Protein AF-A0A3L6RRF0-F1 (afdb_monomer_lite)

Sequence (157 aa):
MRTLTTFCAQCPEAVTLTPIGLFPAAQDNDIFWLNKIQHSQYLVDFHAQETIETSVRCMNALYRLQTLQSQALVQLTDLAQAYHMMADTRDEQIKELSEELEDRDTRIGQLEGQVQEHDTHMGSHKISALLDLASLNYRQDTITHPAEKQPNQRRKE

Structure (mmCIF, N/CA/C/O backbone):
data_AF-A0A3L6RRF0-F1
#
_entry.id   AF-A0A3L6RRF0-F1
#
loop_
_atom_site.group_PDB
_atom_site.id
_atom_site.type_symbol
_atom_site.label_atom_id
_atom_site.label_alt_id
_atom_site.label_comp_id
_atom_site.label_asym_id
_atom_site.label_entity_id
_atom_site.label_seq_id
_atom_site.pdbx_PDB_ins_code
_atom_site.Cartn_x
_atom_site.Cartn_y
_atom_site.Cartn_z
_atom_site.occupancy
_atom_site.B_iso_or_equiv
_atom_site.auth_seq_id
_atom_site.auth_comp_id
_atom_site.auth_asym_id
_atom_site.auth_atom_id
_atom_site.pdbx_PDB_model_num
ATOM 1 N N . MET A 1 1 ? 13.785 -8.273 -9.331 1.00 47.44 1 MET A N 1
ATOM 2 C CA . MET A 1 1 ? 14.888 -7.500 -8.704 1.00 47.44 1 MET A CA 1
ATOM 3 C C . MET A 1 1 ? 16.131 -8.338 -8.406 1.00 47.44 1 MET A C 1
ATOM 5 O O . MET A 1 1 ? 17.179 -7.994 -8.929 1.00 47.44 1 MET A O 1
ATOM 9 N N . ARG A 1 2 ? 16.037 -9.445 -7.645 1.00 52.53 2 ARG A N 1
ATOM 10 C CA . ARG A 1 2 ? 17.205 -10.242 -7.201 1.00 52.53 2 ARG A CA 1
ATOM 11 C C . ARG A 1 2 ? 18.069 -10.802 -8.350 1.00 52.53 2 ARG A C 1
ATOM 13 O O . ARG A 1 2 ? 19.281 -10.786 -8.260 1.00 52.53 2 ARG A O 1
ATOM 20 N N . THR A 1 3 ? 17.464 -11.214 -9.462 1.00 45.72 3 THR A N 1
ATOM 21 C CA . THR A 1 3 ? 18.180 -11.781 -10.622 1.00 45.72 3 THR A CA 1
ATOM 22 C C . THR A 1 3 ? 19.026 -10.753 -11.377 1.00 45.72 3 THR A C 1
ATOM 24 O O . THR A 1 3 ? 20.124 -11.072 -11.821 1.00 45.72 3 THR A O 1
ATOM 27 N N . LEU A 1 4 ? 18.541 -9.511 -11.491 1.00 48.66 4 LEU A N 1
ATOM 28 C CA . LEU A 1 4 ? 19.273 -8.421 -12.141 1.00 48.66 4 LEU A CA 1
ATOM 29 C C . LEU A 1 4 ? 20.447 -7.975 -11.266 1.00 48.66 4 LEU A C 1
ATOM 31 O O . LEU A 1 4 ? 21.559 -7.837 -11.759 1.00 48.66 4 LEU A O 1
ATOM 35 N N . THR A 1 5 ? 20.225 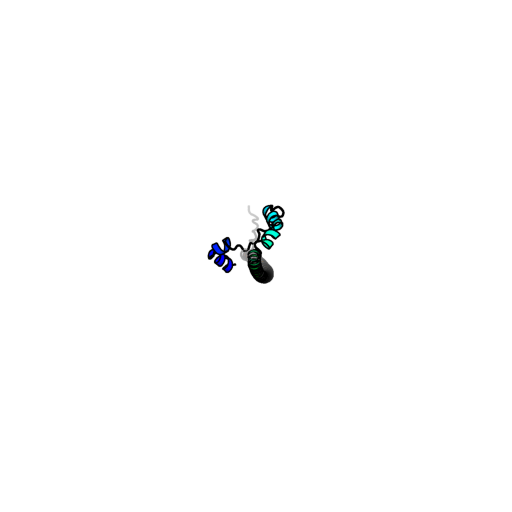-7.822 -9.956 1.00 55.97 5 THR A N 1
ATOM 36 C CA . THR A 1 5 ? 21.304 -7.492 -9.019 1.00 55.97 5 THR A CA 1
ATOM 37 C C . THR A 1 5 ? 22.353 -8.600 -8.934 1.00 55.97 5 THR A C 1
ATOM 39 O O . THR A 1 5 ? 23.540 -8.297 -8.889 1.00 55.97 5 THR A O 1
ATOM 42 N N . THR A 1 6 ? 21.953 -9.874 -8.991 1.00 65.00 6 THR A N 1
ATOM 43 C CA . THR A 1 6 ? 22.887 -11.009 -9.052 1.00 65.00 6 THR A CA 1
ATOM 44 C C . THR A 1 6 ? 23.690 -11.031 -10.357 1.00 65.00 6 THR A C 1
ATOM 46 O O . THR A 1 6 ? 24.905 -11.190 -10.305 1.00 65.00 6 THR A O 1
ATOM 49 N N . PHE A 1 7 ? 23.054 -10.804 -11.509 1.00 62.25 7 PHE A N 1
ATOM 50 C CA . PHE A 1 7 ? 23.739 -10.729 -12.804 1.00 62.25 7 PHE A CA 1
ATOM 51 C C . PHE A 1 7 ? 24.747 -9.569 -12.861 1.00 62.25 7 PHE A C 1
ATOM 53 O O . PHE A 1 7 ? 25.900 -9.771 -13.239 1.00 62.25 7 PHE A O 1
ATOM 60 N N . CYS A 1 8 ? 24.355 -8.373 -12.406 1.00 58.31 8 CYS A N 1
ATOM 61 C CA . CYS A 1 8 ? 25.243 -7.208 -12.355 1.00 58.31 8 CYS A CA 1
ATOM 62 C C . CYS A 1 8 ? 26.439 -7.415 -11.412 1.00 58.31 8 CYS A C 1
ATOM 64 O O . CYS A 1 8 ? 27.527 -6.920 -11.691 1.00 58.31 8 CYS A O 1
ATOM 66 N N . ALA A 1 9 ? 26.258 -8.160 -10.317 1.00 70.44 9 ALA A N 1
ATOM 67 C CA . ALA A 1 9 ? 27.345 -8.500 -9.402 1.00 70.44 9 ALA A CA 1
ATOM 68 C C . ALA A 1 9 ? 28.299 -9.569 -9.969 1.00 70.44 9 ALA A C 1
ATOM 70 O O . ALA A 1 9 ? 29.478 -9.577 -9.628 1.00 70.44 9 ALA A O 1
ATOM 71 N N . GLN A 1 10 ? 27.803 -10.473 -10.820 1.00 72.88 10 GLN A N 1
ATOM 72 C CA . GLN A 1 10 ? 28.573 -11.595 -11.372 1.00 72.88 10 GLN A CA 1
ATOM 73 C C . GLN A 1 10 ? 29.301 -11.258 -12.677 1.00 72.88 10 GLN A C 1
ATOM 75 O O . GLN A 1 10 ? 30.273 -11.928 -13.018 1.00 72.88 10 GLN A O 1
ATOM 80 N N . CYS A 1 11 ? 28.862 -10.232 -13.410 1.00 55.53 11 CYS A N 1
ATOM 81 C CA . CYS A 1 11 ? 29.463 -9.845 -14.688 1.00 55.53 11 CYS A CA 1
ATOM 82 C C . CYS A 1 11 ? 29.739 -8.330 -14.774 1.00 55.53 11 CYS A C 1
ATOM 84 O O . CYS A 1 11 ? 29.201 -7.664 -15.661 1.00 55.53 11 CYS A O 1
ATOM 86 N N . PRO A 1 12 ? 30.588 -7.767 -13.891 1.00 63.03 12 PRO A N 1
ATOM 87 C CA . PRO A 1 12 ? 30.876 -6.332 -13.868 1.00 63.03 12 PRO A CA 1
ATOM 88 C C . PRO A 1 12 ? 31.503 -5.835 -15.178 1.00 63.03 12 PRO A C 1
ATOM 90 O O . PRO A 1 12 ? 31.146 -4.759 -15.642 1.00 63.03 12 PRO A O 1
ATOM 93 N N . GLU A 1 13 ? 32.348 -6.638 -15.832 1.00 50.66 13 GLU A N 1
ATOM 94 C CA . GLU A 1 13 ? 32.924 -6.299 -17.143 1.00 50.66 13 GLU A CA 1
ATOM 95 C C . GLU A 1 13 ? 31.888 -6.255 -18.269 1.00 50.66 13 GLU A C 1
ATOM 97 O O . GLU A 1 13 ? 31.972 -5.399 -19.139 1.00 50.66 13 GLU A O 1
ATOM 102 N N . ALA A 1 14 ? 30.863 -7.111 -18.253 1.00 54.59 14 ALA A N 1
ATOM 103 C CA . ALA A 1 14 ? 29.784 -7.026 -19.239 1.00 54.59 14 ALA A CA 1
ATOM 104 C C . ALA A 1 14 ? 28.932 -5.759 -19.029 1.00 54.59 14 ALA A C 1
ATOM 106 O O . ALA A 1 14 ? 28.444 -5.165 -19.987 1.00 54.59 14 ALA A O 1
ATOM 107 N N . VAL A 1 15 ? 28.788 -5.302 -17.783 1.00 56.50 15 VAL A N 1
ATOM 108 C CA . VAL A 1 15 ? 28.081 -4.054 -17.457 1.00 56.50 15 VAL A CA 1
ATOM 109 C C . VAL A 1 15 ? 28.895 -2.818 -17.869 1.00 56.50 15 VAL A C 1
ATOM 111 O O . VAL A 1 15 ? 28.307 -1.831 -18.307 1.00 56.50 15 VAL A O 1
ATOM 114 N N . THR A 1 16 ? 30.229 -2.860 -17.766 1.00 52.69 16 THR A N 1
ATOM 115 C CA . THR A 1 16 ? 31.111 -1.722 -18.089 1.00 52.69 16 THR A CA 1
ATOM 116 C C . THR A 1 16 ? 31.555 -1.670 -19.553 1.00 52.69 16 THR A C 1
ATOM 118 O O . THR A 1 16 ? 31.692 -0.576 -20.095 1.00 52.69 16 THR A O 1
ATOM 121 N N . LEU A 1 17 ? 31.768 -2.818 -20.206 1.00 45.47 17 LEU A N 1
ATOM 122 C CA . LEU A 1 17 ? 32.250 -2.915 -21.594 1.00 45.47 17 LEU A CA 1
ATOM 123 C C . LEU A 1 17 ? 31.117 -2.982 -22.621 1.00 45.47 17 LEU A C 1
ATOM 125 O O . LEU A 1 17 ? 31.307 -2.603 -23.775 1.00 45.47 17 LEU A O 1
ATOM 129 N N . THR A 1 18 ? 29.930 -3.433 -22.214 1.00 51.31 18 THR A N 1
ATOM 130 C CA . THR A 1 18 ? 28.715 -3.385 -23.036 1.00 51.31 18 THR A CA 1
ATOM 131 C C . THR A 1 18 ? 27.616 -2.640 -22.294 1.00 51.31 18 THR A C 1
ATOM 133 O O . THR A 1 18 ? 26.623 -3.249 -21.884 1.00 51.31 18 THR A O 1
ATOM 136 N N . PRO A 1 19 ? 27.757 -1.317 -22.091 1.00 47.91 19 PRO A N 1
ATOM 137 C CA . PRO A 1 19 ? 26.638 -0.549 -21.591 1.00 47.91 19 PRO A CA 1
ATOM 138 C C . PRO A 1 19 ? 25.488 -0.716 -22.591 1.00 47.91 19 PRO A C 1
ATOM 140 O O . PRO A 1 19 ? 25.647 -0.487 -23.793 1.00 47.91 19 PRO A O 1
ATOM 143 N N . ILE A 1 20 ? 24.308 -1.105 -22.100 1.00 50.75 20 ILE A N 1
ATOM 144 C CA . ILE A 1 20 ? 23.040 -0.810 -22.778 1.00 50.75 20 ILE A CA 1
ATOM 145 C C . ILE A 1 20 ? 22.912 0.715 -22.733 1.00 50.75 20 ILE A C 1
ATOM 147 O O . ILE A 1 20 ? 22.291 1.293 -21.852 1.00 50.75 20 ILE A O 1
ATOM 151 N N . GLY A 1 21 ? 23.663 1.368 -23.602 1.00 47.97 21 GLY A N 1
ATOM 152 C CA . GLY A 1 21 ? 24.031 2.763 -23.485 1.00 47.97 21 GLY A CA 1
ATOM 153 C C . GLY A 1 21 ? 24.718 3.144 -24.771 1.00 47.97 21 GLY A C 1
ATOM 154 O O . GLY A 1 21 ? 25.928 3.332 -24.806 1.00 47.97 21 GLY A O 1
ATOM 155 N N . LEU A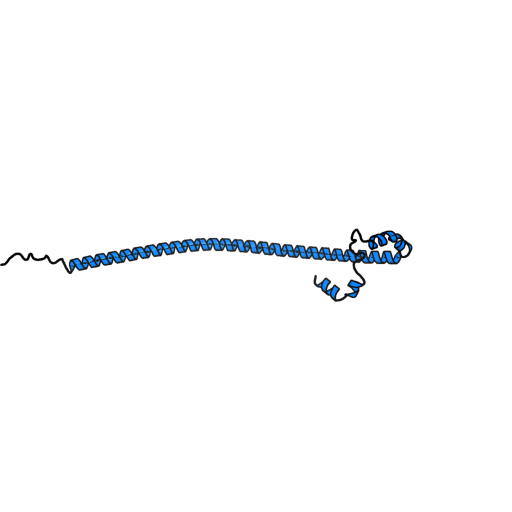 1 22 ? 23.936 3.217 -25.847 1.00 45.56 22 LEU A N 1
ATOM 156 C CA . LEU A 1 22 ? 24.461 3.799 -27.074 1.00 45.56 22 LEU A CA 1
ATOM 157 C C . LEU A 1 22 ? 24.641 5.310 -26.935 1.00 45.56 22 LEU A C 1
ATOM 159 O O . LEU A 1 22 ? 25.482 5.874 -27.620 1.00 45.56 22 LEU A O 1
ATOM 163 N N . PHE A 1 23 ? 23.930 5.957 -26.011 1.00 44.25 23 PHE A N 1
ATOM 164 C CA . PHE A 1 23 ? 24.134 7.358 -25.673 1.00 44.25 23 PHE A CA 1
ATOM 165 C C . PHE A 1 23 ? 23.759 7.572 -24.199 1.00 44.25 23 PHE A C 1
ATOM 167 O O . PHE A 1 23 ? 22.751 7.013 -23.755 1.00 44.25 23 PHE A O 1
ATOM 174 N N . PRO A 1 24 ? 24.516 8.375 -23.428 1.00 49.53 24 PRO A N 1
ATOM 175 C CA . PRO A 1 24 ? 23.938 9.061 -22.275 1.00 49.53 24 PRO A CA 1
ATOM 176 C C . PRO A 1 24 ? 22.633 9.729 -22.728 1.00 49.53 24 PRO A C 1
ATOM 178 O O . PRO A 1 24 ? 22.565 10.173 -23.877 1.00 49.53 24 PRO A O 1
ATOM 181 N N . ALA A 1 25 ? 21.604 9.790 -21.874 1.00 49.03 25 ALA A N 1
ATOM 182 C CA . ALA A 1 25 ? 20.419 10.592 -22.180 1.00 49.03 25 ALA A CA 1
ATOM 183 C C . ALA A 1 25 ? 20.908 11.982 -22.605 1.00 49.03 25 ALA A C 1
ATOM 185 O O . ALA A 1 25 ? 21.600 12.639 -21.824 1.00 49.03 25 ALA A O 1
ATOM 186 N N . ALA A 1 26 ? 20.665 12.347 -23.868 1.00 52.53 26 ALA A N 1
ATOM 187 C CA . ALA A 1 26 ? 21.164 13.589 -24.427 1.00 52.53 26 ALA A CA 1
ATOM 188 C C . ALA A 1 26 ? 20.655 14.715 -23.529 1.00 52.53 26 ALA A C 1
ATOM 190 O O . ALA A 1 26 ? 19.450 14.912 -23.396 1.00 52.53 26 ALA A O 1
ATOM 191 N N . GLN A 1 27 ? 21.570 15.396 -22.848 1.00 59.47 27 GLN A N 1
ATOM 192 C CA . GLN A 1 27 ? 21.236 16.696 -22.301 1.00 59.47 27 GLN A CA 1
ATOM 193 C C . GLN A 1 27 ? 21.209 17.635 -23.501 1.00 59.47 27 GLN A C 1
ATOM 195 O O . GLN A 1 27 ? 22.127 17.582 -24.320 1.00 59.47 27 GLN A O 1
ATOM 200 N N . ASP A 1 28 ? 20.185 18.480 -23.613 1.00 57.62 28 ASP A N 1
ATOM 201 C CA . ASP A 1 28 ? 19.966 19.339 -24.791 1.00 57.62 28 ASP A CA 1
ATOM 202 C C . ASP A 1 28 ? 21.184 20.223 -25.155 1.00 57.62 28 ASP A C 1
ATOM 204 O O . ASP A 1 28 ? 21.294 20.698 -26.282 1.00 57.62 28 ASP A O 1
ATOM 208 N N . ASN A 1 29 ? 22.142 20.387 -24.232 1.00 64.62 29 ASN A N 1
ATOM 209 C CA . ASN A 1 29 ? 23.375 21.161 -24.401 1.00 64.62 29 ASN A CA 1
ATOM 210 C C . ASN A 1 29 ? 24.665 20.316 -24.515 1.00 64.62 29 ASN A C 1
ATOM 212 O O . ASN A 1 29 ? 25.761 20.858 -24.359 1.00 64.62 29 ASN A O 1
ATOM 216 N N . ASP A 1 30 ? 24.589 19.002 -24.749 1.00 70.19 30 ASP A N 1
ATOM 217 C CA . ASP A 1 30 ? 25.789 18.170 -24.902 1.00 70.19 30 ASP A CA 1
ATOM 218 C C . ASP A 1 30 ? 26.462 18.403 -26.271 1.00 70.19 30 ASP A C 1
ATOM 220 O O . ASP A 1 30 ? 26.078 17.853 -27.308 1.00 70.19 30 ASP A O 1
ATOM 224 N N . ILE A 1 31 ? 27.514 19.228 -26.257 1.00 64.75 31 ILE A N 1
ATOM 225 C CA . ILE A 1 31 ? 28.329 19.593 -27.425 1.00 64.75 31 ILE A CA 1
ATOM 226 C C . ILE A 1 31 ? 28.939 18.350 -28.100 1.00 64.75 31 ILE A C 1
ATOM 228 O O . ILE A 1 31 ? 29.082 18.322 -29.325 1.00 64.75 31 ILE A O 1
ATOM 232 N N . PHE A 1 32 ? 29.263 17.298 -27.341 1.00 61.72 32 PHE A N 1
ATOM 233 C CA . PHE A 1 32 ? 29.823 16.065 -27.899 1.00 61.72 32 PHE A CA 1
ATOM 234 C C . PHE A 1 32 ? 28.758 15.213 -28.592 1.00 61.72 32 PHE A C 1
ATOM 236 O O . PHE A 1 32 ? 29.062 14.553 -29.588 1.00 61.72 32 PHE A O 1
ATOM 243 N N . TRP A 1 33 ? 27.513 15.240 -28.109 1.00 64.62 33 TRP A N 1
ATOM 244 C CA . TRP A 1 33 ? 26.384 14.584 -28.771 1.00 64.62 33 TRP A CA 1
ATOM 245 C C . TRP A 1 33 ? 26.053 15.261 -30.107 1.00 64.62 33 TRP A C 1
ATOM 247 O O . TRP A 1 33 ? 26.001 14.590 -31.140 1.00 64.62 33 TRP A O 1
ATOM 257 N N . LEU A 1 34 ? 25.943 16.595 -30.111 1.00 64.06 34 LEU A N 1
ATOM 258 C CA . LEU A 1 34 ? 25.732 17.403 -31.320 1.00 64.06 34 LEU A CA 1
ATOM 259 C C . LEU A 1 34 ? 26.821 17.159 -32.370 1.00 64.06 34 LEU A C 1
ATOM 261 O O . LEU A 1 34 ? 26.513 16.929 -33.540 1.00 64.06 34 LEU A O 1
ATOM 265 N N . ASN A 1 35 ? 28.087 17.138 -31.947 1.00 66.00 35 ASN A N 1
ATOM 266 C CA . ASN A 1 35 ? 29.211 16.853 -32.832 1.00 66.00 35 ASN A CA 1
ATOM 267 C C . ASN A 1 35 ? 29.123 15.436 -33.432 1.00 66.00 35 ASN A C 1
ATOM 269 O O . ASN A 1 35 ? 29.289 15.277 -34.639 1.00 66.00 35 ASN A O 1
ATOM 273 N N . LYS A 1 36 ? 28.787 14.410 -32.639 1.00 62.00 36 LYS A N 1
ATOM 274 C CA . LYS A 1 36 ? 28.633 13.031 -33.142 1.00 62.00 36 LYS A CA 1
ATOM 275 C C . LYS A 1 36 ? 27.498 12.889 -34.156 1.00 62.00 36 LYS A C 1
ATOM 277 O O . LYS A 1 36 ? 27.677 12.210 -35.163 1.00 62.00 36 LYS A O 1
ATOM 282 N N . ILE A 1 37 ? 26.353 13.534 -33.921 1.00 65.56 37 ILE A N 1
ATOM 283 C CA . ILE A 1 37 ? 25.220 13.513 -34.860 1.00 65.56 37 ILE A CA 1
ATOM 284 C C . ILE A 1 37 ? 25.568 14.253 -36.157 1.00 65.56 37 ILE A C 1
ATOM 286 O O . ILE A 1 37 ? 25.287 13.740 -37.242 1.00 65.56 37 ILE A O 1
ATOM 290 N N . GLN A 1 38 ? 26.242 15.404 -36.068 1.00 67.62 38 GLN A N 1
ATOM 291 C CA . GLN A 1 38 ? 26.684 16.167 -37.243 1.00 67.62 38 GLN A CA 1
ATOM 292 C C . GLN A 1 38 ? 27.664 15.392 -38.138 1.00 67.62 38 GLN A C 1
ATOM 294 O O . GLN A 1 38 ? 27.645 15.580 -39.350 1.00 67.62 38 GLN A O 1
ATOM 299 N N . HIS A 1 39 ? 28.472 14.493 -37.570 1.00 65.81 39 HIS A N 1
ATOM 300 C CA . HIS A 1 39 ? 29.424 13.660 -38.316 1.00 65.81 39 HIS A CA 1
ATOM 301 C C . HIS A 1 39 ? 28.929 12.223 -38.536 1.00 65.81 39 HIS A C 1
ATOM 303 O O . HIS A 1 39 ? 29.706 11.351 -38.915 1.00 65.81 39 HIS A O 1
ATOM 309 N N . SER A 1 40 ? 27.638 11.950 -38.333 1.00 70.75 40 SER A N 1
ATOM 310 C CA . SER A 1 40 ? 27.061 10.613 -38.540 1.00 70.75 40 SER A CA 1
ATOM 311 C C . SER A 1 40 ? 27.273 10.086 -39.964 1.00 70.75 40 SER A C 1
ATOM 313 O O . SER A 1 40 ? 27.518 8.895 -40.141 1.00 70.75 40 SER A 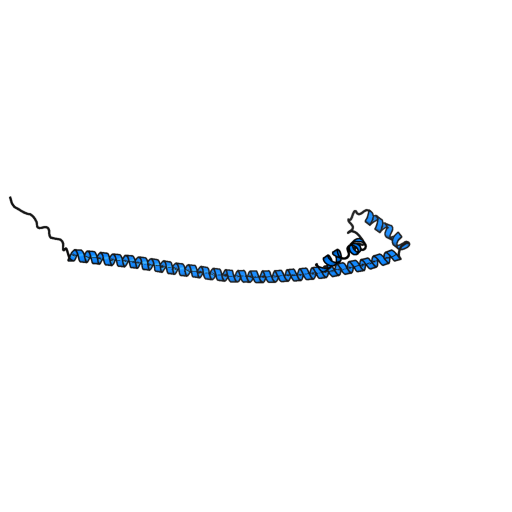O 1
ATOM 315 N N . GLN A 1 41 ? 27.290 10.974 -40.964 1.00 74.56 41 GLN A N 1
ATOM 316 C CA . GLN A 1 41 ? 27.581 10.620 -42.354 1.00 74.56 41 GLN A CA 1
ATOM 317 C C . GLN A 1 41 ? 28.978 10.001 -42.522 1.00 74.56 41 GLN A C 1
ATOM 319 O O . GLN A 1 41 ? 29.129 9.039 -43.260 1.00 74.56 41 GLN A O 1
ATOM 324 N N . TYR A 1 42 ? 29.981 10.470 -41.772 1.00 77.06 42 TYR A N 1
ATOM 325 C CA . TYR A 1 42 ? 31.325 9.882 -41.792 1.00 77.06 42 TYR A CA 1
ATOM 326 C C . TYR A 1 42 ? 31.315 8.423 -41.309 1.00 77.06 42 TYR A C 1
ATOM 328 O O . TYR A 1 42 ? 31.991 7.568 -41.876 1.00 77.06 42 TYR A O 1
ATOM 336 N N . LEU A 1 43 ? 30.521 8.111 -40.281 1.00 70.56 43 LEU A N 1
ATOM 337 C CA . LEU A 1 43 ? 30.386 6.737 -39.791 1.00 70.56 43 LEU A CA 1
ATOM 338 C C . LEU A 1 43 ? 29.691 5.840 -40.818 1.00 70.56 43 LEU A C 1
ATOM 340 O O . LEU A 1 43 ? 30.080 4.689 -40.983 1.00 70.56 43 LEU A O 1
ATOM 344 N N . VAL A 1 44 ? 28.707 6.375 -41.541 1.00 74.50 44 VAL A N 1
ATOM 345 C CA . VAL A 1 44 ? 28.027 5.657 -42.625 1.00 74.50 44 VAL A CA 1
ATOM 346 C C . VAL A 1 44 ? 28.962 5.427 -43.812 1.00 74.50 44 VAL A C 1
ATOM 348 O O . VAL A 1 44 ? 28.985 4.328 -44.352 1.00 74.50 44 VAL A O 1
ATOM 351 N N . ASP A 1 45 ? 29.760 6.421 -44.194 1.00 80.81 45 ASP A N 1
ATOM 352 C CA . ASP A 1 45 ? 30.600 6.349 -45.392 1.00 80.81 45 ASP A CA 1
ATOM 353 C C . ASP A 1 45 ? 31.858 5.488 -45.190 1.00 80.81 45 ASP A C 1
ATOM 355 O O . ASP A 1 45 ? 32.295 4.811 -46.121 1.00 80.81 45 ASP A O 1
ATOM 359 N N . PHE A 1 46 ? 32.438 5.483 -43.982 1.00 77.69 46 PHE A N 1
ATOM 360 C CA . PHE A 1 46 ? 33.727 4.827 -43.709 1.00 77.69 46 PHE A CA 1
ATOM 361 C C . PHE A 1 46 ? 33.650 3.629 -42.751 1.00 77.69 46 PHE A C 1
ATOM 363 O O . PHE A 1 46 ? 34.574 2.819 -42.727 1.00 77.69 46 PHE A O 1
ATOM 370 N N . HIS A 1 47 ? 32.563 3.487 -41.985 1.00 73.56 47 HIS A N 1
ATOM 371 C CA . HIS A 1 47 ? 32.396 2.461 -40.943 1.00 73.56 47 HIS A CA 1
ATOM 372 C C . HIS A 1 47 ? 30.973 1.870 -40.935 1.00 73.56 47 HIS A C 1
ATOM 374 O O . HIS A 1 47 ? 30.379 1.625 -39.878 1.00 73.56 47 HIS A O 1
ATOM 380 N N . ALA A 1 48 ? 30.382 1.686 -42.122 1.00 76.81 48 ALA A N 1
ATOM 381 C CA . ALA A 1 48 ? 28.990 1.258 -42.277 1.00 76.81 48 ALA A CA 1
ATOM 382 C C . ALA A 1 48 ? 28.691 -0.055 -41.537 1.00 76.81 48 ALA A C 1
ATOM 384 O O . ALA A 1 48 ? 27.667 -0.179 -40.866 1.00 76.81 48 ALA A O 1
ATOM 385 N N . GLN A 1 49 ? 29.592 -1.035 -41.645 1.00 79.81 49 GLN A N 1
ATOM 386 C CA . GLN A 1 49 ? 29.400 -2.366 -41.077 1.00 79.81 49 GLN A CA 1
ATOM 387 C C . GLN A 1 49 ? 29.397 -2.327 -39.545 1.00 79.81 49 GLN A C 1
ATOM 389 O O . GLN A 1 49 ? 28.468 -2.843 -38.922 1.00 79.81 49 GLN A O 1
ATOM 394 N N . GLU A 1 50 ? 30.391 -1.679 -38.936 1.00 75.06 50 GLU A N 1
ATOM 395 C CA . GLU A 1 50 ? 30.495 -1.536 -37.483 1.00 75.06 50 GLU A CA 1
ATOM 396 C C . GLU A 1 50 ? 29.332 -0.712 -36.921 1.00 75.06 50 GLU A C 1
ATOM 398 O O . GLU A 1 50 ? 28.805 -1.016 -35.846 1.00 75.06 50 GLU A O 1
ATOM 403 N N . THR A 1 51 ? 28.896 0.304 -37.671 1.00 73.69 51 THR A N 1
ATOM 404 C CA . THR A 1 51 ? 27.743 1.138 -37.318 1.00 73.69 51 THR A CA 1
ATOM 405 C C . THR A 1 51 ? 26.464 0.303 -37.292 1.00 73.69 51 THR A C 1
ATOM 407 O O . THR A 1 51 ? 25.762 0.302 -36.282 1.00 73.69 51 THR A O 1
ATOM 410 N N . ILE A 1 52 ? 26.189 -0.472 -38.347 1.00 78.00 52 ILE A N 1
ATOM 411 C CA . ILE A 1 52 ? 25.005 -1.340 -38.432 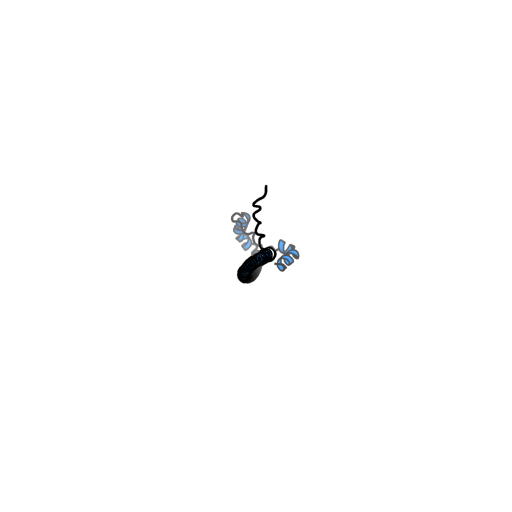1.00 78.00 52 ILE A CA 1
ATOM 412 C C . ILE A 1 52 ? 25.019 -2.391 -37.319 1.00 78.00 52 ILE A C 1
ATOM 414 O O . ILE A 1 52 ? 24.010 -2.577 -36.635 1.00 78.00 52 ILE A O 1
ATOM 418 N N . GLU A 1 53 ? 26.152 -3.060 -37.100 1.00 78.25 53 GLU A N 1
ATOM 419 C CA . GLU A 1 53 ? 26.270 -4.081 -36.060 1.00 78.25 53 GLU A CA 1
ATOM 420 C C . GLU A 1 53 ? 26.007 -3.494 -34.666 1.00 78.25 53 GLU A C 1
ATOM 422 O O . GLU A 1 53 ? 25.237 -4.051 -33.875 1.00 78.25 53 GLU A O 1
ATOM 427 N N . THR A 1 54 ? 26.591 -2.330 -34.382 1.00 74.81 54 THR A N 1
ATOM 428 C CA . THR A 1 54 ? 26.396 -1.631 -33.109 1.00 74.81 54 THR A CA 1
ATOM 429 C C . THR A 1 54 ? 24.942 -1.189 -32.938 1.00 74.81 54 THR A C 1
ATOM 431 O O . THR A 1 54 ? 24.363 -1.403 -31.869 1.00 74.81 54 THR A O 1
ATOM 434 N N . SER A 1 55 ? 24.305 -0.653 -33.986 1.00 75.94 55 SER A N 1
ATOM 435 C CA . SER A 1 55 ? 22.882 -0.297 -33.968 1.00 75.94 55 SER A CA 1
ATOM 436 C C . SER A 1 55 ? 21.994 -1.507 -33.672 1.00 75.94 55 SER A C 1
ATOM 438 O O . SER A 1 55 ? 21.118 -1.418 -32.812 1.00 75.94 55 SER A O 1
ATOM 440 N N . VAL A 1 56 ? 22.236 -2.657 -34.312 1.00 80.38 56 VAL A N 1
ATOM 441 C CA . VAL A 1 56 ? 21.458 -3.887 -34.082 1.00 80.38 56 VAL A CA 1
ATOM 442 C C . VAL A 1 56 ? 21.607 -4.389 -32.648 1.00 80.38 56 VAL A C 1
ATOM 444 O O . VAL A 1 56 ? 20.598 -4.684 -31.998 1.00 80.38 56 VAL A O 1
ATOM 447 N N . ARG A 1 57 ? 22.835 -4.443 -32.114 1.00 78.62 57 ARG A N 1
ATOM 448 C CA . ARG A 1 57 ? 23.062 -4.844 -30.713 1.00 78.62 57 ARG A CA 1
ATOM 449 C C . ARG A 1 57 ? 22.303 -3.945 -29.745 1.00 78.62 57 ARG A C 1
ATOM 451 O O . ARG A 1 57 ? 21.738 -4.430 -28.767 1.00 78.62 57 ARG A O 1
ATOM 458 N N . CYS A 1 58 ? 22.240 -2.653 -30.034 1.00 75.94 58 CYS A N 1
ATOM 459 C CA . CYS A 1 58 ? 21.598 -1.701 -29.143 1.00 75.94 58 CYS A CA 1
ATOM 460 C C . CYS A 1 58 ? 20.082 -1.703 -29.255 1.00 75.94 58 CYS A C 1
ATOM 462 O O . CYS A 1 58 ? 19.417 -1.621 -28.228 1.00 75.94 58 CYS A O 1
ATOM 464 N N . MET A 1 59 ? 19.524 -1.895 -30.451 1.00 79.81 59 MET A N 1
ATOM 465 C CA . MET A 1 59 ? 18.093 -2.168 -30.600 1.00 79.81 59 MET A CA 1
ATOM 466 C C . MET A 1 59 ? 17.688 -3.415 -29.803 1.00 79.81 59 MET A C 1
ATOM 468 O O . MET A 1 59 ? 16.689 -3.392 -29.088 1.00 79.81 59 MET A O 1
ATOM 472 N N . ASN A 1 60 ? 18.495 -4.482 -29.849 1.00 81.25 60 ASN A N 1
ATOM 473 C CA . ASN A 1 60 ? 18.252 -5.692 -29.062 1.00 81.25 60 ASN A CA 1
ATOM 474 C C . ASN A 1 60 ? 18.324 -5.415 -27.549 1.00 81.25 60 ASN A C 1
ATOM 476 O O . ASN A 1 60 ? 17.442 -5.817 -26.791 1.00 81.25 60 ASN A O 1
ATOM 480 N N . ALA A 1 61 ? 19.339 -4.674 -27.108 1.00 78.69 61 ALA A N 1
ATOM 481 C CA . ALA A 1 61 ? 19.505 -4.301 -25.711 1.00 78.69 61 ALA A CA 1
ATOM 482 C C . ALA A 1 61 ? 18.350 -3.426 -25.183 1.00 78.69 61 ALA A C 1
ATOM 484 O O . ALA A 1 61 ? 17.818 -3.701 -24.107 1.00 78.69 61 ALA A O 1
ATOM 485 N N . LEU A 1 62 ? 17.916 -2.430 -25.963 1.00 83.00 62 LEU A N 1
ATOM 486 C CA . LEU A 1 62 ? 16.760 -1.584 -25.657 1.00 83.00 62 LEU A CA 1
ATOM 487 C C . LEU A 1 62 ? 15.472 -2.406 -25.571 1.00 83.00 62 LEU A C 1
ATOM 489 O O . LEU A 1 62 ? 14.728 -2.267 -24.605 1.00 83.00 62 LEU A O 1
ATOM 493 N N . TYR A 1 63 ? 15.244 -3.317 -26.520 1.00 86.38 63 TYR A N 1
ATOM 494 C CA . TYR A 1 63 ? 14.091 -4.217 -26.492 1.00 86.38 63 TYR A CA 1
ATOM 495 C C . TYR A 1 63 ? 14.061 -5.081 -25.221 1.00 86.38 63 TYR A C 1
ATOM 497 O O . TYR A 1 63 ? 13.023 -5.212 -24.566 1.00 86.38 63 TYR A O 1
ATOM 505 N N . ARG A 1 64 ? 15.210 -5.644 -24.825 1.00 86.88 64 ARG A N 1
ATOM 506 C CA . ARG A 1 64 ? 15.323 -6.452 -23.598 1.00 86.88 64 ARG A CA 1
ATOM 507 C C . ARG A 1 64 ? 15.085 -5.615 -22.346 1.00 86.88 64 ARG A C 1
ATOM 509 O O . ARG A 1 64 ? 14.395 -6.081 -21.440 1.00 86.88 64 ARG A O 1
ATOM 516 N N . LEU A 1 65 ? 15.608 -4.389 -22.304 1.00 86.00 65 LEU A N 1
ATOM 517 C CA . LEU A 1 65 ? 15.368 -3.463 -21.200 1.00 86.00 65 LEU A CA 1
ATOM 518 C C . LEU A 1 65 ? 13.883 -3.107 -21.090 1.00 86.00 65 LEU A C 1
ATOM 520 O O . LEU A 1 65 ? 13.315 -3.215 -20.006 1.00 86.00 65 LEU A O 1
ATOM 524 N N . GLN A 1 66 ? 13.243 -2.753 -22.203 1.00 87.19 66 GLN A N 1
ATOM 525 C CA . GLN A 1 66 ? 11.821 -2.417 -22.238 1.00 87.19 66 GLN A CA 1
ATOM 526 C C . GLN A 1 66 ? 10.952 -3.605 -21.806 1.00 87.19 66 GLN A C 1
ATOM 528 O O . GLN A 1 66 ? 10.012 -3.441 -21.029 1.00 87.19 66 GLN A O 1
ATOM 533 N N . THR A 1 67 ? 11.305 -4.817 -22.240 1.00 90.00 67 THR A N 1
ATOM 534 C CA . THR A 1 67 ? 10.632 -6.052 -21.812 1.00 90.00 67 THR A CA 1
ATOM 535 C C . THR A 1 67 ? 10.751 -6.248 -20.301 1.00 90.00 67 THR A C 1
ATOM 537 O O . THR A 1 67 ? 9.754 -6.502 -19.627 1.00 90.00 67 THR A O 1
ATOM 540 N N . LEU A 1 68 ? 11.956 -6.087 -19.745 1.00 91.69 68 LEU A N 1
ATOM 541 C CA . LEU A 1 68 ? 12.187 -6.224 -18.308 1.00 91.69 68 LEU A CA 1
ATOM 542 C C . LEU A 1 68 ? 11.440 -5.153 -17.501 1.00 91.69 68 LEU A C 1
ATOM 544 O O . LEU A 1 68 ? 10.861 -5.464 -16.463 1.00 91.69 68 LEU A O 1
ATOM 548 N N . GLN A 1 69 ? 11.436 -3.906 -17.973 1.00 88.38 69 GLN A N 1
ATOM 549 C CA . GLN A 1 69 ? 10.701 -2.808 -17.345 1.00 88.38 69 GLN A CA 1
ATOM 550 C C . GLN A 1 69 ? 9.195 -3.069 -17.346 1.00 88.38 69 GLN A C 1
ATOM 552 O O . GLN A 1 69 ? 8.553 -2.895 -16.314 1.00 88.38 69 GLN A O 1
ATOM 557 N N . SER A 1 70 ? 8.641 -3.542 -18.465 1.00 92.56 70 SER A N 1
ATOM 558 C CA . SER A 1 70 ? 7.227 -3.910 -18.559 1.00 92.56 70 SER A CA 1
ATOM 559 C C . SER A 1 70 ? 6.868 -5.016 -17.563 1.00 92.56 70 SER A C 1
ATOM 561 O O . SER A 1 70 ? 5.907 -4.875 -16.811 1.00 92.56 70 SER A O 1
ATOM 563 N N . GLN A 1 71 ? 7.685 -6.068 -17.473 1.00 94.00 71 GLN A N 1
ATOM 564 C CA . GLN A 1 71 ? 7.480 -7.148 -16.503 1.00 94.00 71 GLN A CA 1
ATOM 565 C C . GLN A 1 71 ? 7.573 -6.659 -15.054 1.00 94.00 71 GLN A C 1
ATOM 567 O O . GLN A 1 71 ? 6.757 -7.044 -14.219 1.00 94.00 71 GLN A O 1
ATOM 572 N N . ALA A 1 72 ? 8.554 -5.809 -14.744 1.00 92.19 72 ALA A N 1
ATOM 573 C CA . ALA A 1 72 ? 8.706 -5.242 -13.410 1.00 92.19 72 ALA A CA 1
ATOM 574 C C . ALA A 1 72 ? 7.512 -4.356 -13.029 1.00 92.19 72 ALA A C 1
ATOM 576 O O . ALA A 1 72 ? 7.057 -4.416 -11.890 1.00 92.19 72 ALA A O 1
ATOM 577 N N . LEU A 1 73 ? 6.987 -3.573 -13.974 1.00 94.88 73 LEU A N 1
ATOM 578 C CA . LEU A 1 73 ? 5.813 -2.734 -13.754 1.00 94.88 73 LEU A CA 1
ATOM 579 C C . LEU A 1 73 ? 4.572 -3.580 -13.459 1.00 94.88 73 LEU A C 1
ATOM 581 O O . LEU A 1 73 ? 3.895 -3.308 -12.476 1.00 94.88 73 LEU A O 1
ATOM 585 N N . VAL A 1 74 ? 4.334 -4.647 -14.230 1.00 96.38 74 VAL A N 1
ATOM 586 C CA . VAL A 1 74 ? 3.238 -5.596 -13.959 1.00 96.38 74 VAL A CA 1
ATOM 587 C C . VAL A 1 74 ? 3.363 -6.185 -12.553 1.00 96.38 74 VAL A C 1
ATOM 589 O O . VAL A 1 74 ? 2.420 -6.109 -11.777 1.00 96.38 74 VAL A O 1
ATOM 592 N N . GLN A 1 75 ? 4.551 -6.667 -12.169 1.00 96.62 75 GLN A N 1
ATOM 593 C CA . GLN A 1 75 ? 4.777 -7.214 -10.824 1.00 96.62 75 GLN A CA 1
ATOM 594 C C . GLN A 1 75 ? 4.525 -6.193 -9.707 1.00 96.62 75 GLN A C 1
ATOM 596 O O . GLN A 1 75 ? 4.015 -6.550 -8.646 1.00 96.62 75 GLN A O 1
ATOM 601 N N . LEU A 1 76 ? 4.907 -4.931 -9.918 1.00 97.31 76 LEU A N 1
ATOM 602 C CA . LEU A 1 76 ? 4.659 -3.862 -8.953 1.00 97.31 76 LEU A CA 1
ATOM 603 C C . LEU A 1 76 ? 3.170 -3.533 -8.848 1.00 97.31 76 LEU A C 1
ATOM 605 O O . LEU A 1 76 ? 2.682 -3.329 -7.739 1.00 97.31 76 LEU A O 1
ATOM 609 N N . THR A 1 77 ? 2.451 -3.510 -9.970 1.00 97.88 77 THR A N 1
ATOM 610 C CA . THR A 1 77 ? 1.000 -3.308 -9.992 1.00 97.88 77 THR A CA 1
ATOM 611 C C . THR A 1 77 ? 0.271 -4.447 -9.285 1.00 97.88 77 THR A C 1
ATOM 613 O O . THR A 1 77 ? -0.550 -4.171 -8.413 1.00 97.88 77 THR A O 1
ATOM 616 N N . ASP A 1 78 ? 0.621 -5.703 -9.573 1.00 97.88 78 ASP A N 1
ATOM 617 C CA . ASP A 1 78 ? 0.032 -6.877 -8.918 1.00 97.88 78 ASP A CA 1
ATOM 618 C C . ASP A 1 78 ? 0.252 -6.832 -7.400 1.00 97.88 78 ASP A C 1
ATOM 620 O O . ASP A 1 78 ? -0.663 -7.071 -6.611 1.00 97.88 78 ASP A O 1
ATOM 624 N N . LEU A 1 79 ? 1.467 -6.472 -6.972 1.00 98.19 79 LEU A N 1
ATOM 625 C CA . LEU A 1 79 ? 1.801 -6.349 -5.557 1.00 98.19 79 LEU A CA 1
ATOM 626 C C . LEU A 1 79 ? 1.036 -5.203 -4.884 1.00 98.19 79 LEU A C 1
ATOM 628 O O . LEU A 1 79 ? 0.522 -5.375 -3.780 1.00 98.19 79 LEU A O 1
ATOM 632 N N . ALA A 1 80 ? 0.947 -4.043 -5.537 1.00 97.94 80 ALA A N 1
ATOM 633 C CA . ALA A 1 80 ? 0.186 -2.906 -5.032 1.00 97.94 80 ALA A CA 1
ATOM 634 C C . ALA A 1 80 ? -1.303 -3.253 -4.882 1.00 97.94 80 ALA A C 1
ATOM 636 O O . ALA A 1 80 ? -1.899 -2.948 -3.851 1.00 97.94 80 ALA A O 1
ATOM 637 N N . GLN A 1 81 ? -1.882 -3.952 -5.861 1.00 98.38 81 GLN A N 1
ATOM 638 C CA . GLN A 1 81 ? -3.267 -4.412 -5.804 1.00 98.38 81 GLN A CA 1
ATOM 639 C C . GLN A 1 81 ? -3.484 -5.425 -4.675 1.00 98.38 81 GLN A C 1
ATOM 641 O O . GLN A 1 81 ? -4.456 -5.312 -3.930 1.00 98.38 81 GLN A O 1
ATOM 646 N N . ALA A 1 82 ? -2.570 -6.384 -4.500 1.00 98.19 82 ALA A N 1
ATOM 647 C CA . ALA A 1 82 ? -2.633 -7.338 -3.396 1.00 98.19 82 ALA A CA 1
ATOM 648 C C . ALA A 1 82 ? -2.613 -6.633 -2.032 1.00 98.19 82 ALA A C 1
ATOM 650 O O . ALA A 1 82 ? -3.437 -6.938 -1.169 1.00 98.19 82 ALA A O 1
ATOM 651 N N . TYR A 1 83 ? -1.723 -5.653 -1.848 1.00 98.25 83 TYR A N 1
ATOM 652 C CA . TYR A 1 83 ? -1.683 -4.867 -0.617 1.00 98.25 83 TYR A CA 1
ATOM 653 C C . TYR A 1 83 ? -2.947 -4.039 -0.399 1.00 98.25 83 TYR A C 1
ATOM 655 O O . TYR A 1 83 ? -3.409 -3.968 0.736 1.00 98.25 83 TYR A O 1
ATOM 663 N N . HIS A 1 84 ? -3.517 -3.460 -1.457 1.00 98.19 84 HIS A N 1
ATOM 664 C CA . HIS A 1 84 ? -4.771 -2.718 -1.360 1.00 98.19 84 HIS A CA 1
ATOM 665 C C . HIS A 1 84 ? -5.912 -3.621 -0.879 1.00 98.19 84 HIS A C 1
ATOM 667 O O . HIS A 1 84 ? -6.562 -3.299 0.105 1.00 98.19 84 HIS A O 1
ATOM 673 N N . MET A 1 85 ? -6.084 -4.806 -1.476 1.00 98.19 85 MET A N 1
ATOM 674 C CA . MET A 1 85 ? -7.119 -5.759 -1.047 1.00 98.19 85 MET A CA 1
ATOM 675 C C . MET A 1 85 ? -6.929 -6.213 0.408 1.00 98.19 85 MET A C 1
ATOM 677 O O . MET A 1 85 ? -7.898 -6.389 1.147 1.00 98.19 85 MET A O 1
ATOM 681 N N . MET A 1 86 ? -5.678 -6.407 0.838 1.00 98.31 86 MET A N 1
ATOM 682 C CA . MET A 1 86 ? -5.373 -6.737 2.232 1.00 98.31 86 MET A CA 1
ATOM 683 C C . MET A 1 86 ? -5.687 -5.584 3.190 1.00 98.31 86 MET A C 1
ATOM 685 O O . MET A 1 86 ? -6.108 -5.846 4.315 1.00 98.31 86 MET A O 1
ATOM 689 N N . ALA A 1 87 ? -5.445 -4.338 2.779 1.00 98.25 87 ALA A N 1
ATOM 690 C CA . ALA A 1 87 ? -5.810 -3.158 3.555 1.00 98.25 87 ALA A CA 1
ATOM 691 C C . ALA A 1 87 ? -7.335 -3.036 3.666 1.00 98.25 87 ALA A C 1
ATOM 693 O O . ALA A 1 87 ? -7.829 -2.999 4.785 1.00 98.25 87 ALA A O 1
ATOM 694 N N . ASP A 1 88 ? -8.068 -3.143 2.555 1.00 98.38 88 ASP A N 1
ATOM 695 C CA . ASP A 1 88 ? -9.538 -3.095 2.552 1.00 98.38 88 ASP A CA 1
ATOM 696 C C . ASP A 1 88 ? -10.143 -4.174 3.463 1.00 98.38 88 ASP A C 1
ATOM 698 O O . ASP A 1 88 ? -11.058 -3.916 4.241 1.00 98.38 88 ASP A O 1
ATOM 702 N N . THR A 1 89 ? -9.590 -5.392 3.416 1.00 98.31 89 THR A N 1
ATOM 703 C CA . THR A 1 89 ? -10.033 -6.491 4.289 1.00 98.31 89 THR A CA 1
ATOM 704 C C . THR A 1 89 ? -9.819 -6.154 5.764 1.00 98.31 89 THR A C 1
ATOM 706 O O . THR A 1 89 ? -10.672 -6.450 6.596 1.00 98.31 89 THR A O 1
ATOM 709 N N . ARG A 1 90 ? -8.677 -5.548 6.108 1.00 98.12 90 ARG A N 1
ATOM 710 C CA . ARG A 1 90 ? -8.385 -5.140 7.488 1.00 98.12 90 ARG A CA 1
ATOM 711 C C . ARG A 1 90 ? -9.273 -3.990 7.938 1.00 98.12 90 ARG A C 1
ATOM 713 O O . ARG A 1 90 ? -9.701 -4.004 9.085 1.00 98.12 90 ARG A O 1
ATOM 720 N N . ASP A 1 91 ? -9.546 -3.032 7.063 1.00 98.56 91 ASP A N 1
ATOM 721 C CA . ASP A 1 91 ? -10.420 -1.903 7.370 1.00 98.56 91 ASP A CA 1
ATOM 722 C C . ASP A 1 91 ? -11.842 -2.389 7.681 1.00 98.56 91 ASP A C 1
ATOM 724 O O . ASP A 1 91 ? -12.434 -1.951 8.668 1.00 98.56 91 ASP A O 1
ATOM 728 N N . GLU A 1 92 ? -12.348 -3.376 6.933 1.00 98.31 92 GLU A N 1
ATOM 729 C CA . GLU A 1 92 ? -13.648 -3.988 7.231 1.00 98.31 92 GLU A CA 1
ATOM 730 C C . GLU A 1 92 ? -13.634 -4.746 8.570 1.00 98.31 92 GLU A C 1
ATOM 732 O O . GLU A 1 92 ? -14.551 -4.595 9.373 1.00 98.31 92 GLU A O 1
ATOM 737 N N . GLN A 1 93 ? -12.563 -5.491 8.873 1.00 98.38 93 GLN A N 1
ATOM 738 C CA . GLN A 1 93 ? -12.409 -6.158 10.176 1.00 98.38 93 GLN A CA 1
ATOM 739 C C . GLN A 1 93 ? -12.356 -5.163 11.345 1.00 98.38 93 GLN A C 1
ATOM 741 O O . GLN A 1 93 ? -12.929 -5.413 12.403 1.00 98.38 93 GLN A O 1
ATOM 746 N N . ILE A 1 94 ? -11.659 -4.035 11.178 1.00 98.56 94 ILE A N 1
ATOM 747 C CA . ILE A 1 94 ? -11.585 -2.979 12.196 1.00 98.56 94 ILE A CA 1
ATOM 748 C C . ILE A 1 94 ? -12.966 -2.378 12.428 1.00 98.56 94 ILE A C 1
ATOM 750 O O . ILE A 1 94 ? -13.332 -2.120 13.574 1.00 98.56 94 ILE A O 1
ATOM 754 N N . LYS A 1 95 ? -13.731 -2.159 11.359 1.00 98.50 95 LYS A N 1
ATOM 755 C CA . LYS A 1 95 ? -15.089 -1.634 11.442 1.00 98.50 95 LYS A CA 1
ATOM 756 C C . LYS A 1 95 ? -16.015 -2.596 12.188 1.00 98.50 95 LYS A C 1
ATOM 758 O O . LYS A 1 95 ? -16.652 -2.166 13.142 1.00 98.50 95 LYS A O 1
ATOM 763 N N . GLU A 1 96 ? -16.018 -3.880 11.833 1.00 98.44 96 GLU A N 1
ATOM 764 C CA . GLU A 1 96 ? -16.811 -4.909 12.524 1.00 98.44 96 GLU A CA 1
ATOM 765 C C . GLU A 1 96 ? -16.476 -4.972 14.023 1.00 98.44 96 GLU A C 1
ATOM 767 O O . GLU A 1 96 ? -17.366 -4.927 14.870 1.00 98.44 96 GLU A O 1
ATOM 772 N N . LEU A 1 97 ? -15.185 -4.988 14.370 1.00 98.50 97 LEU A N 1
ATOM 773 C CA . LEU A 1 97 ? -14.750 -4.993 15.770 1.00 98.50 97 LEU A CA 1
ATOM 774 C C . LEU A 1 97 ? -15.137 -3.711 16.515 1.00 98.50 97 LEU A C 1
ATOM 776 O O . LEU A 1 97 ? -15.390 -3.751 17.716 1.00 98.50 97 LEU A O 1
ATOM 780 N N . SER A 1 98 ? -15.164 -2.576 15.819 1.00 98.38 98 SER A N 1
ATOM 781 C CA . SER A 1 98 ? -15.560 -1.291 16.397 1.00 98.38 98 SER A CA 1
ATOM 782 C C . SER A 1 98 ? -17.064 -1.254 16.682 1.00 98.38 98 SER A C 1
ATOM 784 O O . SER A 1 98 ? -17.459 -0.792 17.749 1.00 98.38 98 SER A O 1
ATOM 786 N N . GLU A 1 99 ? -17.889 -1.799 15.784 1.00 98.44 99 GLU A N 1
ATOM 787 C CA . GLU A 1 99 ? -19.332 -1.982 15.999 1.00 98.44 99 GLU A CA 1
ATOM 788 C C . GLU A 1 99 ? -19.603 -2.943 17.172 1.00 98.44 99 GLU A C 1
ATOM 790 O O . GLU A 1 99 ? -20.449 -2.666 18.023 1.00 98.44 99 GLU A O 1
ATOM 795 N N . GLU A 1 100 ? -18.844 -4.040 17.284 1.00 98.56 100 GLU A N 1
ATOM 796 C CA . GLU A 1 100 ? -18.954 -4.963 18.422 1.00 98.56 100 GLU A CA 1
ATOM 797 C C . GLU A 1 100 ? -18.553 -4.299 19.751 1.00 98.56 100 GLU A C 1
ATOM 799 O O . GLU A 1 100 ? -19.194 -4.521 20.782 1.00 98.56 100 GLU A O 1
ATOM 804 N N . LEU A 1 101 ? -17.489 -3.490 19.750 1.00 98.62 101 LEU A N 1
ATOM 805 C CA . LEU A 1 101 ? -17.068 -2.735 20.931 1.00 98.62 101 LEU A CA 1
ATOM 806 C C . LEU A 1 101 ? -18.140 -1.735 21.368 1.00 98.62 101 LEU A C 1
ATOM 808 O O . LEU A 1 101 ? -18.426 -1.658 22.560 1.00 98.62 101 LEU A O 1
ATOM 812 N N . GLU A 1 102 ? -18.768 -1.031 20.426 1.00 98.62 102 GLU A N 1
ATOM 813 C CA . GLU A 1 102 ? -19.858 -0.104 20.726 1.00 98.62 102 GLU A CA 1
ATOM 814 C C . GLU A 1 102 ? -21.054 -0.831 21.365 1.00 98.62 102 GLU A C 1
ATOM 816 O O . GLU A 1 102 ? -21.538 -0.406 22.416 1.00 98.62 102 GLU A O 1
ATOM 821 N N . ASP A 1 103 ? -21.484 -1.975 20.816 1.00 98.50 103 ASP A N 1
ATOM 822 C CA . ASP A 1 103 ? -22.557 -2.788 21.412 1.00 98.50 103 ASP A CA 1
ATOM 823 C C . ASP A 1 103 ? -22.206 -3.229 22.842 1.00 98.50 103 ASP A C 1
ATOM 825 O O . ASP A 1 103 ? -23.004 -3.073 23.775 1.00 98.50 103 ASP A O 1
ATOM 829 N N . ARG A 1 104 ? -20.975 -3.708 23.052 1.00 98.38 104 ARG A N 1
ATOM 830 C CA . ARG A 1 104 ? -20.489 -4.103 24.380 1.00 98.38 104 ARG A CA 1
ATOM 831 C C . ARG A 1 104 ? -20.468 -2.932 25.357 1.00 98.38 104 ARG A C 1
ATOM 833 O O . ARG A 1 104 ? -20.904 -3.121 26.493 1.00 98.38 104 ARG A O 1
ATOM 840 N N . ASP A 1 105 ? -20.033 -1.750 24.935 1.00 98.69 105 ASP A N 1
ATOM 841 C CA . ASP A 1 105 ? -20.032 -0.542 25.764 1.00 98.69 105 ASP A CA 1
ATOM 842 C C . ASP A 1 105 ? -21.456 -0.137 26.160 1.00 98.69 105 ASP A C 1
ATOM 844 O O . ASP A 1 105 ? -21.716 0.144 27.335 1.00 98.69 105 ASP A O 1
ATOM 848 N N . THR A 1 106 ? -22.421 -0.198 25.232 1.00 98.50 106 THR A N 1
ATOM 849 C CA . THR A 1 106 ? -23.827 0.065 25.580 1.00 98.50 106 THR A CA 1
ATOM 850 C C . THR A 1 106 ? -24.355 -0.932 26.612 1.00 98.50 106 THR A C 1
ATOM 852 O O . THR A 1 106 ? -25.043 -0.546 27.563 1.00 98.50 106 THR A O 1
ATOM 855 N N . ARG A 1 107 ? -24.001 -2.215 26.477 1.00 98.44 107 ARG A N 1
ATOM 856 C CA . ARG A 1 107 ? -24.422 -3.266 27.405 1.00 98.44 107 ARG A CA 1
ATOM 857 C C . ARG A 1 107 ? -23.775 -3.120 28.779 1.00 98.44 107 ARG A C 1
ATOM 859 O O . ARG A 1 107 ? -24.445 -3.364 29.783 1.00 98.44 107 ARG A O 1
ATOM 866 N N . ILE A 1 108 ? -22.506 -2.722 28.837 1.00 98.62 108 ILE A N 1
ATOM 867 C CA . ILE A 1 108 ? -21.823 -2.400 30.094 1.00 98.62 108 ILE A CA 1
ATOM 868 C C . ILE A 1 108 ? -22.553 -1.251 30.788 1.00 98.62 108 ILE A C 1
ATOM 870 O O . ILE A 1 108 ? -22.965 -1.425 31.932 1.00 98.62 108 ILE A O 1
ATOM 874 N N . GLY A 1 109 ? -22.837 -0.152 30.082 1.00 98.44 109 GLY A N 1
ATOM 875 C CA . GLY A 1 109 ? -23.567 0.982 30.658 1.00 98.44 109 GLY A CA 1
ATOM 876 C C . GLY A 1 109 ? -24.954 0.604 31.200 1.00 98.44 109 GLY A C 1
ATOM 877 O O . GLY A 1 109 ? -25.365 1.076 32.262 1.00 98.44 109 GLY A O 1
ATOM 878 N N . GLN A 1 110 ? -25.671 -0.303 30.527 1.00 98.38 110 GLN A N 1
ATOM 879 C CA . GLN A 1 110 ? -26.946 -0.836 31.030 1.00 98.38 110 GLN A CA 1
ATOM 880 C C . GLN A 1 110 ? -26.778 -1.657 32.316 1.00 98.38 110 GLN A C 1
ATOM 882 O O . GLN A 1 110 ? -27.574 -1.511 33.246 1.00 98.38 110 GLN A O 1
ATOM 887 N N . LEU A 1 111 ? -25.770 -2.532 32.374 1.00 98.38 111 LEU A N 1
ATOM 888 C CA . LEU A 1 111 ? -25.496 -3.358 33.553 1.00 98.38 111 LEU A CA 1
ATOM 889 C C . LEU A 1 111 ? -25.034 -2.512 34.742 1.00 98.38 111 LEU A C 1
ATOM 891 O O . LEU A 1 111 ? -25.497 -2.736 35.858 1.00 98.38 111 LEU A O 1
ATOM 895 N N . GLU A 1 112 ? -24.181 -1.517 34.509 1.00 98.38 112 GLU A N 1
ATOM 896 C CA . GLU A 1 112 ? -23.761 -0.552 35.528 1.00 98.38 112 GLU A CA 1
ATOM 897 C C . GLU A 1 112 ? -24.965 0.206 36.103 1.00 98.38 112 GLU A C 1
ATOM 899 O O . GLU A 1 112 ? -25.091 0.330 37.322 1.00 98.38 112 GLU A O 1
ATOM 904 N N . GLY A 1 113 ? -25.905 0.627 35.248 1.00 97.94 113 GLY A N 1
ATOM 905 C CA . GLY A 1 113 ? -27.163 1.240 35.680 1.00 97.94 113 GLY A CA 1
ATOM 906 C C . GLY A 1 113 ? -28.011 0.324 36.571 1.00 97.94 113 GLY A C 1
ATOM 907 O O . GLY A 1 113 ? -28.495 0.762 37.615 1.00 97.94 113 GLY A O 1
ATOM 908 N N . GLN A 1 114 ? -28.150 -0.957 36.209 1.00 98.06 114 GLN A N 1
ATOM 909 C CA . GLN A 1 114 ? -28.893 -1.940 37.013 1.00 98.06 114 GLN A CA 1
ATOM 910 C C . GLN A 1 114 ? -28.238 -2.202 38.373 1.00 98.06 114 GLN A C 1
ATOM 912 O O . GLN A 1 114 ? -28.932 -2.294 39.387 1.00 98.06 114 GLN A O 1
ATOM 917 N N . VAL A 1 115 ? -26.907 -2.312 38.414 1.00 98.19 115 VAL A N 1
ATOM 918 C CA . VAL A 1 115 ? -26.161 -2.473 39.671 1.00 98.19 115 VAL A CA 1
ATOM 919 C C . VAL A 1 115 ? -26.364 -1.252 40.565 1.00 98.19 115 VAL A C 1
ATOM 921 O O . VAL A 1 115 ? -26.692 -1.410 41.740 1.00 98.19 115 VAL A O 1
ATOM 924 N N . GLN A 1 116 ? -26.268 -0.045 40.003 1.00 98.00 116 GLN A N 1
ATOM 925 C CA . GLN A 1 116 ? -26.493 1.194 40.742 1.00 98.00 116 GLN A CA 1
ATOM 926 C C . GLN A 1 116 ? -27.912 1.266 41.327 1.00 98.00 116 GLN A C 1
ATOM 928 O O . GLN A 1 116 ? -28.086 1.645 42.487 1.00 98.00 116 GLN A O 1
ATOM 933 N N . GLU A 1 117 ? -28.934 0.883 40.558 1.00 97.38 117 GLU A N 1
ATOM 934 C CA . GLU A 1 117 ? -30.316 0.823 41.045 1.00 97.38 117 GLU A CA 1
ATOM 935 C C . GLU A 1 117 ? -30.455 -0.182 42.197 1.00 97.38 117 GLU A C 1
ATOM 937 O O . GLU A 1 117 ? -30.969 0.162 43.266 1.00 97.38 117 GLU A O 1
ATOM 942 N N . HIS A 1 118 ? -29.927 -1.395 42.032 1.00 96.88 118 HIS A N 1
ATOM 943 C CA . HIS A 1 118 ? -29.973 -2.428 43.063 1.00 96.88 118 HIS A CA 1
ATOM 944 C C . HIS A 1 118 ? -29.257 -2.001 44.357 1.00 96.88 118 HIS A C 1
ATOM 946 O O . HIS A 1 118 ? -29.772 -2.229 45.456 1.00 96.88 118 HIS A O 1
ATOM 952 N N . ASP A 1 119 ? -28.121 -1.309 44.250 1.00 97.06 119 ASP A N 1
ATOM 953 C CA . ASP A 1 119 ? -27.390 -0.768 45.398 1.00 97.06 119 ASP A CA 1
ATOM 954 C C . ASP A 1 119 ? -28.188 0.317 46.131 1.00 97.06 119 ASP A C 1
ATOM 956 O O . ASP A 1 119 ? -28.265 0.309 47.366 1.00 97.06 119 ASP A O 1
ATOM 960 N N . THR A 1 120 ? -28.853 1.221 45.399 1.00 96.88 120 THR A N 1
ATOM 961 C CA . THR A 1 120 ? -29.738 2.223 46.021 1.00 96.88 120 THR A CA 1
ATOM 962 C C . THR A 1 120 ? -30.933 1.576 46.720 1.00 96.88 120 THR A C 1
ATOM 964 O O . THR A 1 120 ? -31.292 1.977 47.832 1.00 96.88 120 THR A O 1
ATOM 967 N N . HIS A 1 121 ? -31.511 0.535 46.120 1.00 95.94 121 HIS A N 1
ATOM 968 C CA . HIS A 1 121 ? -32.625 -0.212 46.687 1.00 95.94 121 HIS A CA 1
ATOM 969 C C . HIS A 1 121 ? -32.220 -0.952 47.970 1.00 95.94 121 HIS A C 1
ATOM 971 O O . HIS A 1 121 ? -32.885 -0.809 48.999 1.00 95.94 121 HIS A O 1
ATOM 977 N N . MET A 1 122 ? -31.085 -1.661 47.961 1.00 95.94 122 MET A N 1
ATOM 978 C CA . MET A 1 122 ? -30.514 -2.277 49.166 1.00 95.94 122 MET A CA 1
ATOM 979 C C . MET A 1 122 ? -30.229 -1.244 50.260 1.00 95.94 122 MET A C 1
ATOM 981 O O . MET A 1 122 ? -30.540 -1.485 51.430 1.00 95.94 122 MET A O 1
ATOM 985 N N . GLY A 1 123 ? -29.657 -0.091 49.900 1.00 96.19 123 GLY A N 1
ATOM 986 C CA . GLY A 1 123 ? -29.407 1.007 50.833 1.00 96.19 123 GLY A CA 1
ATOM 987 C C . GLY A 1 123 ? -30.694 1.503 51.499 1.00 96.19 123 GLY A C 1
ATOM 988 O O . GLY A 1 123 ? -30.750 1.621 52.725 1.00 96.19 123 GLY A O 1
ATOM 989 N N . SER A 1 124 ? -31.749 1.712 50.709 1.00 95.31 124 SER A N 1
ATOM 990 C CA . SER A 1 124 ? -33.075 2.106 51.200 1.00 95.31 124 SER A CA 1
ATOM 991 C C . SER A 1 124 ? -33.678 1.056 52.141 1.00 95.31 124 SER A C 1
ATOM 993 O O . SER A 1 124 ? -34.086 1.384 53.258 1.00 95.31 124 SER A O 1
ATOM 995 N N . HIS A 1 125 ? -33.640 -0.223 51.756 1.00 95.75 125 HIS A N 1
ATOM 996 C CA . HIS A 1 125 ? -34.105 -1.326 52.599 1.00 95.75 125 HIS A CA 1
ATOM 997 C C . HIS A 1 125 ? -33.362 -1.404 53.933 1.00 95.75 125 HIS A C 1
ATOM 999 O O . HIS A 1 125 ? -33.985 -1.607 54.978 1.00 95.75 125 HIS A O 1
ATOM 1005 N N . LYS A 1 126 ? -32.041 -1.201 53.923 1.00 96.50 126 LYS A N 1
ATOM 1006 C CA . LYS A 1 126 ? -31.224 -1.198 55.141 1.00 96.50 126 LYS A CA 1
ATOM 1007 C C . LYS A 1 126 ? -31.607 -0.052 56.078 1.00 96.50 126 LYS A C 1
ATOM 1009 O O . LYS A 1 126 ? -31.703 -0.271 57.283 1.00 96.50 126 LYS A O 1
ATOM 1014 N N . ILE A 1 127 ? -31.865 1.144 55.543 1.00 96.81 127 ILE A N 1
ATOM 1015 C CA . ILE A 1 127 ? -32.351 2.290 56.329 1.00 96.81 127 ILE A CA 1
ATOM 1016 C C . ILE A 1 127 ? -33.729 1.985 56.930 1.00 96.81 127 ILE A C 1
ATOM 1018 O O . ILE A 1 127 ? -33.923 2.203 58.125 1.00 96.81 127 ILE A O 1
ATOM 1022 N N . SER A 1 128 ? -34.657 1.432 56.140 1.00 95.00 128 SER A N 1
ATOM 1023 C CA . SER A 1 128 ? -35.993 1.053 56.623 1.00 95.00 128 SER A CA 1
ATOM 1024 C C . SER A 1 128 ? -35.915 0.060 57.783 1.00 95.00 128 SER A C 1
ATOM 1026 O O . SER A 1 128 ? -36.512 0.290 58.831 1.00 95.00 128 SER A O 1
ATOM 1028 N N . ALA A 1 129 ? -35.113 -0.999 57.644 1.00 94.75 129 ALA A N 1
ATOM 1029 C CA . ALA A 1 129 ? -34.947 -2.002 58.693 1.00 94.75 129 ALA A CA 1
ATOM 1030 C C . ALA A 1 129 ? -34.362 -1.408 59.988 1.00 94.75 129 ALA A C 1
ATOM 1032 O O . ALA A 1 129 ? -34.790 -1.763 61.086 1.00 94.75 129 ALA A O 1
ATOM 1033 N N . LEU A 1 130 ? -33.403 -0.479 59.879 1.00 95.56 130 LEU A N 1
ATOM 1034 C CA . LEU A 1 130 ? -32.846 0.219 61.042 1.00 95.56 130 LEU A CA 1
ATOM 1035 C C . LEU A 1 130 ? -33.894 1.094 61.751 1.00 95.56 130 LEU A C 1
ATOM 1037 O O . LEU A 1 130 ? -33.923 1.123 62.982 1.00 95.56 130 LEU A O 1
ATOM 1041 N N . LEU A 1 131 ? -34.769 1.774 61.002 1.00 94.94 131 LEU A N 1
ATOM 1042 C CA . LEU A 1 131 ? -35.861 2.582 61.561 1.00 94.94 131 LEU A CA 1
ATOM 1043 C C . LEU A 1 131 ? -36.918 1.722 62.268 1.00 94.94 131 LEU A C 1
ATOM 1045 O O . LEU A 1 131 ? -37.387 2.089 63.351 1.00 94.94 131 LEU A O 1
ATOM 1049 N N . ASP A 1 132 ? -37.260 0.567 61.697 1.00 94.69 132 ASP A N 1
ATOM 1050 C CA . ASP A 1 132 ? -38.199 -0.381 62.301 1.00 94.69 132 ASP A CA 1
ATOM 1051 C C . ASP A 1 132 ? -37.654 -0.941 63.621 1.00 94.69 132 ASP A C 1
ATOM 1053 O O . ASP A 1 132 ? -38.360 -0.945 64.634 1.00 94.69 132 ASP A O 1
ATOM 1057 N N . LEU A 1 133 ? -36.374 -1.335 63.650 1.00 93.94 133 LEU A N 1
ATOM 1058 C CA . LEU A 1 133 ? -35.697 -1.784 64.871 1.00 93.94 133 LEU A CA 1
ATOM 1059 C C . LEU A 1 133 ? -35.652 -0.687 65.942 1.00 93.94 133 LEU A C 1
ATOM 1061 O O . LEU A 1 133 ? -35.957 -0.960 67.102 1.00 93.94 133 LEU A O 1
ATOM 1065 N N . ALA A 1 134 ? -35.329 0.557 65.572 1.00 93.06 134 ALA A N 1
ATOM 1066 C CA . ALA A 1 134 ? -35.330 1.685 66.506 1.00 93.06 134 ALA A CA 1
ATOM 1067 C C . ALA A 1 134 ? -36.730 1.942 67.097 1.00 93.06 134 ALA A C 1
ATOM 1069 O O . ALA A 1 134 ? -36.873 2.167 68.300 1.00 93.06 134 ALA A O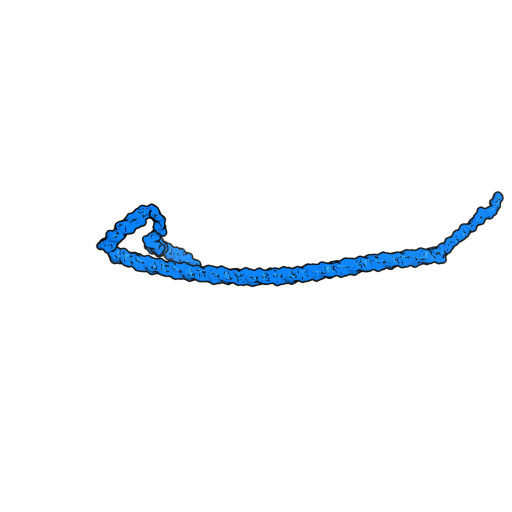 1
ATOM 1070 N N . SER A 1 135 ? -37.771 1.845 66.267 1.00 92.12 135 SER A N 1
ATOM 1071 C CA . SER A 1 135 ? -39.170 2.019 66.677 1.00 92.12 135 SER A CA 1
ATOM 1072 C C . SER A 1 135 ? -39.668 0.895 67.589 1.00 92.12 135 SER A C 1
ATOM 1074 O O . SER A 1 135 ? -40.469 1.141 68.495 1.00 92.12 135 SER A O 1
ATOM 1076 N N . LEU A 1 136 ? -39.220 -0.343 67.355 1.00 91.94 136 LEU A N 1
ATOM 1077 C CA . LEU A 1 136 ? -39.486 -1.485 68.233 1.00 91.94 136 LEU A CA 1
ATOM 1078 C C . LEU A 1 136 ? -38.776 -1.320 69.578 1.00 91.94 136 LEU A C 1
ATOM 1080 O O . LEU A 1 136 ? -39.412 -1.501 70.612 1.00 91.94 136 LEU A O 1
ATOM 1084 N N . ASN A 1 137 ? -37.507 -0.905 69.569 1.00 89.69 137 ASN A N 1
ATOM 1085 C CA . ASN A 1 137 ? -36.732 -0.689 70.788 1.00 89.69 137 ASN A CA 1
ATOM 1086 C C . ASN A 1 137 ? -37.347 0.414 71.668 1.00 89.69 137 ASN A C 1
ATOM 1088 O O . ASN A 1 137 ? -37.583 0.202 72.853 1.00 89.69 137 ASN A O 1
ATOM 1092 N N . TYR A 1 138 ? -37.736 1.546 71.069 1.00 87.12 138 TYR A N 1
ATOM 1093 C CA . TYR A 1 138 ? -38.440 2.625 71.775 1.00 87.12 138 TYR A CA 1
ATOM 1094 C C . TYR A 1 138 ? -39.776 2.166 72.389 1.00 87.12 138 TYR A C 1
ATOM 1096 O O . TYR A 1 138 ? -40.129 2.543 73.510 1.00 87.12 138 TYR A O 1
ATOM 1104 N N . ARG A 1 139 ? -40.532 1.325 71.667 1.00 85.06 139 ARG A N 1
ATOM 1105 C CA . ARG A 1 139 ? -41.763 0.712 72.189 1.00 85.06 139 ARG A CA 1
ATOM 1106 C C . ARG A 1 139 ? -41.489 -0.250 73.342 1.00 85.06 139 ARG A C 1
ATOM 1108 O O . ARG A 1 139 ? -42.263 -0.275 74.289 1.00 85.06 139 ARG A O 1
ATOM 1115 N N . GLN A 1 140 ? -40.415 -1.029 73.278 1.00 83.19 140 GLN A N 1
ATOM 1116 C CA . GLN A 1 140 ? -40.031 -1.935 74.356 1.00 83.19 140 GLN A CA 1
ATOM 1117 C C . GLN A 1 140 ? -39.698 -1.143 75.629 1.00 83.19 140 GLN A C 1
ATOM 1119 O O . GLN A 1 140 ? -40.287 -1.426 76.668 1.00 83.19 140 GLN A O 1
ATOM 1124 N N . ASP A 1 141 ? -38.864 -0.103 75.520 1.00 75.31 141 ASP A N 1
ATOM 1125 C CA . ASP A 1 141 ? -38.435 0.751 76.640 1.00 75.31 141 ASP A CA 1
ATOM 1126 C C . ASP A 1 141 ? -39.604 1.479 77.325 1.00 75.31 141 ASP A C 1
ATOM 1128 O O . ASP A 1 141 ? -39.655 1.590 78.550 1.00 75.31 141 ASP A O 1
ATOM 1132 N N . THR A 1 142 ? -40.591 1.933 76.548 1.00 71.06 142 THR A N 1
ATOM 1133 C CA . THR A 1 142 ? -41.809 2.568 77.086 1.00 71.06 142 THR A CA 1
ATOM 1134 C C . THR A 1 142 ? -42.754 1.584 77.789 1.00 71.06 142 THR A C 1
ATOM 1136 O O . THR A 1 142 ? -43.549 2.009 78.629 1.00 71.06 142 THR A O 1
ATOM 1139 N N . ILE A 1 143 ? -42.663 0.282 77.491 1.00 70.56 143 ILE A N 1
ATOM 1140 C CA . ILE A 1 143 ? -43.437 -0.787 78.147 1.00 70.56 143 ILE A CA 1
ATOM 1141 C C . ILE A 1 143 ? -42.712 -1.319 79.398 1.00 70.56 143 ILE A C 1
ATOM 1143 O O . ILE A 1 143 ? -43.371 -1.613 80.394 1.00 70.56 143 ILE A O 1
ATOM 1147 N N . THR A 1 144 ? -41.379 -1.442 79.380 1.00 62.75 144 THR A N 1
ATOM 1148 C CA . THR A 1 144 ? -40.569 -1.932 80.518 1.00 62.75 144 THR A CA 1
ATOM 1149 C C . THR A 1 144 ? -40.285 -0.863 81.578 1.00 62.75 144 THR A C 1
ATOM 1151 O O . THR A 1 144 ? -40.139 -1.202 82.753 1.00 62.75 144 THR A O 1
ATOM 1154 N N . HIS A 1 145 ? -40.276 0.421 81.210 1.00 61.06 145 HIS A N 1
ATOM 1155 C CA . HIS A 1 145 ? -40.236 1.556 82.136 1.00 61.06 145 HIS A CA 1
ATOM 1156 C C . HIS A 1 145 ? -41.354 2.563 81.813 1.00 61.06 145 HIS A C 1
ATOM 1158 O O . HIS A 1 145 ? -41.093 3.636 81.261 1.00 61.06 145 HIS A O 1
ATOM 1164 N N . PRO A 1 146 ? -42.623 2.259 82.156 1.00 51.16 146 PRO A N 1
ATOM 1165 C CA . PRO A 1 146 ? -43.680 3.251 82.046 1.00 51.16 146 PRO A CA 1
ATOM 1166 C C . PRO A 1 146 ? -43.335 4.397 82.996 1.00 51.16 146 PRO A C 1
ATOM 1168 O O . PRO A 1 146 ? -43.091 4.157 84.178 1.00 51.16 146 PRO A O 1
ATOM 1171 N N . ALA A 1 147 ? -43.274 5.619 82.461 1.00 54.94 147 ALA A N 1
ATOM 1172 C CA . ALA A 1 147 ? -42.896 6.825 83.189 1.00 54.94 147 ALA A CA 1
ATOM 1173 C C . ALA A 1 147 ? -43.462 6.816 84.618 1.00 54.94 147 ALA A C 1
ATOM 1175 O O . ALA A 1 147 ? -44.680 6.879 84.818 1.00 54.94 147 ALA A O 1
ATOM 1176 N N . GLU A 1 148 ? -42.570 6.721 85.607 1.00 46.06 148 GLU A N 1
ATOM 1177 C CA . GLU A 1 148 ? -42.904 6.943 87.007 1.00 46.06 148 GLU A CA 1
ATOM 1178 C C . GLU A 1 148 ? -43.605 8.303 87.093 1.00 46.06 148 GLU A C 1
ATOM 1180 O O . GLU A 1 148 ? -43.011 9.357 86.849 1.00 46.06 148 GLU A O 1
ATOM 1185 N N . LYS A 1 149 ? -44.906 8.291 87.405 1.00 49.78 149 LYS A N 1
ATOM 1186 C CA . LYS A 1 149 ? -45.602 9.491 87.867 1.00 49.78 149 LYS A CA 1
ATOM 1187 C C . LYS A 1 149 ? -44.821 9.994 89.076 1.00 49.78 149 LYS A C 1
ATOM 1189 O O . LYS A 1 149 ? -44.907 9.379 90.135 1.00 49.78 149 LYS A O 1
ATOM 1194 N N . GLN A 1 150 ? -44.106 11.110 88.930 1.00 50.56 150 GLN A N 1
ATOM 1195 C CA . GLN A 1 150 ? -43.561 11.844 90.069 1.00 50.56 150 GLN A CA 1
ATOM 1196 C C . GLN A 1 150 ? -44.675 12.029 91.113 1.00 50.56 150 GLN A C 1
ATOM 1198 O O . GLN A 1 150 ? -45.681 12.692 90.819 1.00 50.56 150 GLN A O 1
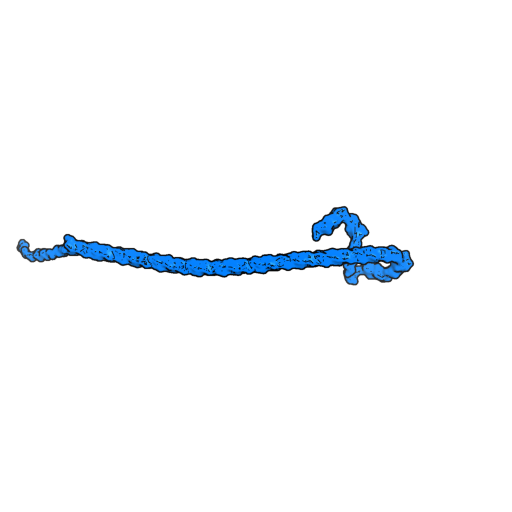ATOM 1203 N N . PRO A 1 151 ? -44.545 11.465 92.328 1.00 44.88 151 PRO A N 1
ATOM 1204 C CA . PRO A 1 151 ? -45.439 11.808 93.405 1.00 44.88 151 PRO A CA 1
ATOM 1205 C C . PRO A 1 151 ? -45.061 13.211 93.867 1.00 44.88 151 PRO A C 1
ATOM 1207 O O . PRO A 1 151 ? -43.991 13.472 94.403 1.00 44.88 151 PRO A O 1
ATOM 1210 N N . ASN A 1 152 ? -45.988 14.115 93.602 1.00 51.25 152 ASN A N 1
ATOM 1211 C CA . ASN A 1 152 ? -46.266 15.349 94.316 1.00 51.25 152 ASN A CA 1
ATOM 1212 C C . ASN A 1 152 ? -45.793 15.290 95.792 1.00 51.25 152 ASN A C 1
ATOM 1214 O O . ASN A 1 152 ? -46.536 14.831 96.661 1.00 51.25 152 ASN A O 1
ATOM 1218 N N . GLN A 1 153 ? -44.588 15.782 96.103 1.00 50.94 153 GLN A N 1
ATOM 1219 C CA . GLN A 1 153 ? -44.162 16.008 97.488 1.00 50.94 153 GLN A CA 1
ATOM 1220 C C . GLN A 1 153 ? -44.790 17.323 97.977 1.00 50.94 153 GLN A C 1
ATOM 1222 O O . GLN A 1 153 ? -44.148 18.362 98.118 1.00 50.94 153 GLN A O 1
ATOM 1227 N N . ARG A 1 154 ? -46.106 17.282 98.197 1.00 51.97 154 ARG A N 1
ATOM 1228 C CA . ARG A 1 154 ? -46.828 18.279 98.980 1.00 51.97 154 ARG A CA 1
ATOM 1229 C C . ARG A 1 154 ? -46.732 17.847 100.452 1.00 51.97 154 ARG A C 1
ATOM 1231 O O . ARG A 1 154 ? -47.219 16.773 100.789 1.00 51.97 154 ARG A O 1
ATOM 1238 N N . ARG A 1 155 ? -46.249 18.760 101.309 1.00 51.91 155 ARG A N 1
ATOM 1239 C CA . ARG A 1 155 ? -46.567 18.884 102.752 1.00 51.91 155 ARG A CA 1
ATOM 1240 C C . ARG A 1 155 ? -45.765 18.024 103.751 1.00 51.91 155 ARG A C 1
ATOM 1242 O O . ARG A 1 155 ? -45.984 16.821 103.850 1.00 51.91 155 ARG A O 1
ATOM 1249 N N . LYS A 1 156 ? -44.961 18.705 104.577 1.00 46.56 156 LYS A N 1
ATOM 1250 C CA . LYS A 1 156 ? -45.019 18.830 106.060 1.00 46.56 156 LYS A CA 1
ATOM 1251 C C . LYS A 1 156 ? -43.704 19.500 106.498 1.00 46.56 156 LYS A C 1
ATOM 1253 O O . LYS A 1 156 ? -42.648 19.013 106.119 1.00 46.56 156 LYS A O 1
ATOM 1258 N N . GLU A 1 157 ? -43.791 20.785 106.845 1.00 52.56 157 GLU A N 1
ATOM 1259 C CA . GLU A 1 157 ? -43.682 21.321 108.225 1.00 52.56 157 GLU A CA 1
ATOM 1260 C C . GLU A 1 157 ? -42.233 21.400 108.708 1.00 52.56 157 GLU A C 1
ATOM 1262 O O . GLU A 1 157 ? -41.597 20.337 108.855 1.00 52.56 157 GLU A O 1
#

pLDDT: mean 79.04, std 18.74, range [44.25, 98.69]

Foldseek 3Di:
DVVVVVVCVVCVVCCVVPPLPPDDPDDVPPPVVVVCVVCVVVCCVPVVPVVVVNVVVSVVSVVVVVVVVVVVVVVVVVVVVVVVVVVVVVVVVVVVVVVVVVVVVVVVVVVVVVVVVVVVVVVVVVVVVVVVVVVVVVVVCCVVCVDDPPPDPDDDD

Organism: Panicum miliaceum (NCBI:txid4540)

Radius of gyration: 50.7 Å; chains: 1; bounding box: 81×33×154 Å

Secondary structure (DSSP, 8-state):
-HHHHHHHHH-HHHHHHS-S-SS----TT-HHHHHHHHTHHHHHHH-HHHHHHHHHHHHHHHHHHHHHHHHHHHHHHHHHHHHHHHHHHHHHHHHHHHHHHHHHHHHHHHHHHHHHHHHHHHHHHHHHHHHHHHHHHHHHHHHHS------------